Protein AF-A0A9C7PPN4-F1 (afdb_monomer_lite)

Secondary structure (DSSP, 8-state):
--TTGGG-PPEEP-SS--HHHHHHHHHHHHHHS---EES----TTHHHHHHHTTS----BTTBSS----TTS-TTSGGGS-S---S--TTTTSSS--S------SS--SSS--------HHHHHHHHHHH-HHHHHHHHHSPEEEEEEETTTEEEEEEE-S--

pLDDT: mean 87.99, std 13.61, range [29.64, 98.69]

Sequence (163 aa):
MRAIQERFRFTCFQTSITLKTILQITLSVRDFGIARLKGVPLVPGTVATVAEHFGSVHLNNYGQVFDVRTGTNLTLGSNTGKYLGPHTDESYRHAVPGITLFHCLAASLDNGGETILVDGFKAAQKLKESDPASFDILCRVPVFFQRRALPEEDMQSHRRIIL

Structure (mmCIF, N/CA/C/O backbone):
data_AF-A0A9C7PPN4-F1
#
_entry.id   AF-A0A9C7PPN4-F1
#
loop_
_atom_site.group_PDB
_atom_site.id
_atom_site.type_symbol
_atom_site.label_atom_id
_atom_site.label_alt_id
_atom_site.label_comp_id
_atom_site.label_asym_id
_atom_site.label_entity_id
_atom_site.label_seq_id
_atom_site.pdbx_PDB_ins_code
_atom_site.Cartn_x
_atom_site.Cartn_y
_atom_site.Cartn_z
_atom_site.occupancy
_atom_site.B_iso_or_equiv
_atom_site.auth_seq_id
_atom_site.auth_comp_id
_atom_site.auth_asym_id
_atom_site.auth_atom_id
_atom_site.pdbx_PDB_model_num
ATOM 1 N N . MET A 1 1 ? -9.540 4.498 -15.617 1.00 44.12 1 MET A N 1
ATOM 2 C CA . MET A 1 1 ? -9.445 4.082 -14.197 1.00 44.12 1 MET A CA 1
ATOM 3 C C . MET A 1 1 ? -10.795 4.012 -13.456 1.00 44.12 1 MET A C 1
ATOM 5 O O . MET A 1 1 ? -10.782 3.854 -12.248 1.00 44.12 1 MET A O 1
ATOM 9 N N . ARG A 1 2 ? -11.961 4.007 -14.136 1.00 29.64 2 ARG A N 1
ATOM 10 C CA . ARG A 1 2 ? -13.283 3.796 -13.491 1.00 29.64 2 ARG A CA 1
ATOM 11 C C . ARG A 1 2 ? -13.646 2.323 -13.221 1.00 29.64 2 ARG A C 1
ATOM 13 O O . ARG A 1 2 ? -14.406 2.037 -12.308 1.00 29.64 2 ARG A O 1
ATOM 20 N N . ALA A 1 3 ? -13.055 1.380 -13.959 1.00 34.09 3 ALA A N 1
ATOM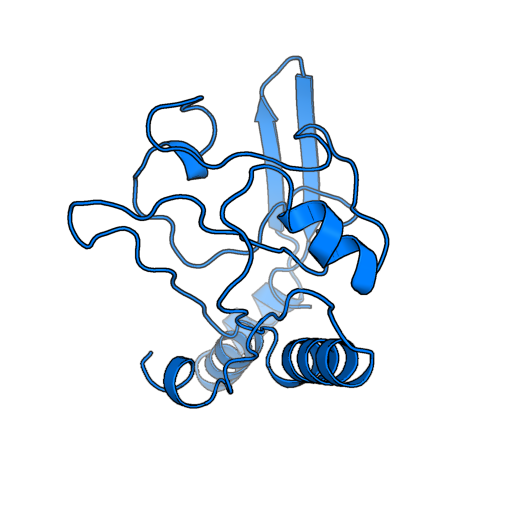 21 C CA . ALA A 1 3 ? -13.476 -0.029 -13.961 1.00 34.09 3 ALA A CA 1
ATOM 22 C C . ALA A 1 3 ? -13.245 -0.796 -12.642 1.00 34.09 3 ALA A C 1
ATOM 24 O O . ALA A 1 3 ? -13.900 -1.806 -12.398 1.00 34.09 3 ALA A O 1
ATOM 25 N N . ILE A 1 4 ? -12.315 -0.334 -11.803 1.00 45.44 4 ILE A N 1
ATOM 26 C CA . ILE A 1 4 ? -11.986 -0.975 -10.526 1.00 45.44 4 ILE A CA 1
ATOM 27 C C . ILE A 1 4 ? -13.013 -0.569 -9.446 1.00 45.44 4 ILE A C 1
ATOM 29 O O . ILE A 1 4 ? -13.515 -1.427 -8.730 1.00 45.44 4 ILE A O 1
ATOM 33 N N . GLN A 1 5 ? -13.435 0.701 -9.397 1.00 42.94 5 GLN A N 1
ATOM 34 C CA . GLN A 1 5 ? -14.393 1.189 -8.392 1.00 42.94 5 GLN A CA 1
ATOM 35 C C . GLN A 1 5 ? -15.811 0.605 -8.539 1.00 42.94 5 GLN A C 1
ATOM 37 O O . GLN A 1 5 ? -16.473 0.377 -7.530 1.00 42.94 5 GLN A O 1
ATOM 42 N N . GLU A 1 6 ? -16.271 0.327 -9.763 1.00 39.16 6 GLU A N 1
ATOM 43 C CA . GLU A 1 6 ? -17.636 -0.169 -10.024 1.00 39.16 6 GLU A CA 1
ATOM 44 C C . GLU A 1 6 ? -17.824 -1.670 -9.729 1.00 39.16 6 GLU A C 1
ATOM 46 O O . GLU A 1 6 ? -18.953 -2.130 -9.564 1.00 39.16 6 GLU A O 1
ATOM 51 N N . ARG A 1 7 ? -16.736 -2.448 -9.628 1.00 45.28 7 ARG A N 1
ATOM 52 C CA . ARG A 1 7 ? -16.792 -3.899 -9.363 1.00 45.28 7 ARG A CA 1
ATOM 53 C C . ARG A 1 7 ? -16.634 -4.280 -7.894 1.00 45.28 7 ARG A C 1
ATOM 55 O O . ARG A 1 7 ? -16.861 -5.439 -7.547 1.00 45.28 7 ARG A O 1
ATOM 62 N N . PHE A 1 8 ? -16.282 -3.340 -7.019 1.00 53.41 8 PHE A N 1
ATOM 63 C CA . PHE A 1 8 ? -16.137 -3.649 -5.602 1.00 53.41 8 PHE A CA 1
ATOM 64 C C . PHE A 1 8 ? -17.484 -3.683 -4.900 1.00 53.41 8 PHE A C 1
ATOM 66 O O . PHE A 1 8 ? -18.118 -2.658 -4.651 1.00 53.41 8 PHE A O 1
ATOM 73 N N . ARG A 1 9 ? -17.900 -4.889 -4.512 1.00 54.34 9 ARG A N 1
ATOM 74 C CA . ARG A 1 9 ? -18.965 -5.052 -3.526 1.00 54.34 9 ARG A CA 1
ATOM 75 C C . ARG A 1 9 ? -18.497 -4.439 -2.210 1.00 54.34 9 ARG A C 1
ATOM 77 O O . ARG A 1 9 ? -17.524 -4.888 -1.609 1.00 54.34 9 ARG A O 1
ATOM 84 N N . PHE A 1 10 ? -19.193 -3.398 -1.769 1.00 58.41 10 PHE A N 1
ATOM 85 C CA . PHE A 1 10 ? -18.988 -2.831 -0.444 1.00 58.41 10 PHE A CA 1
ATOM 86 C C . PHE A 1 10 ? -19.364 -3.867 0.607 1.00 58.41 10 PHE A C 1
ATOM 88 O O . PHE A 1 10 ? -20.442 -4.459 0.536 1.00 58.41 10 PHE A O 1
ATOM 95 N N . THR A 1 11 ? -18.504 -4.040 1.605 1.00 62.59 11 THR A N 1
ATOM 96 C CA . THR A 1 11 ? -18.874 -4.796 2.800 1.00 62.59 11 THR A CA 1
ATOM 97 C C . THR A 1 11 ? -19.198 -3.796 3.902 1.00 62.59 11 THR A C 1
ATOM 99 O O . THR A 1 11 ? -18.363 -2.967 4.267 1.00 62.59 11 THR A O 1
ATOM 102 N N . CYS A 1 12 ? -20.441 -3.814 4.384 1.00 60.97 12 CYS A N 1
ATOM 103 C CA . CYS A 1 12 ? -20.841 -2.988 5.516 1.00 60.97 12 CYS A CA 1
ATOM 104 C C . CYS A 1 12 ? -20.249 -3.593 6.791 1.00 60.97 12 CYS A C 1
ATOM 106 O O . CYS A 1 12 ? -20.467 -4.769 7.085 1.00 60.97 12 CYS A O 1
ATOM 108 N N . PHE A 1 13 ? -19.483 -2.793 7.517 1.00 60.81 13 PHE A N 1
ATOM 109 C CA . PHE A 1 13 ? -19.019 -3.108 8.852 1.00 60.81 13 PHE A CA 1
ATOM 110 C C . PHE A 1 13 ? -20.207 -2.964 9.805 1.00 60.81 13 PHE A C 1
ATOM 112 O O . PHE A 1 13 ? -20.883 -1.936 9.824 1.00 60.81 13 PHE A O 1
ATOM 119 N N . GLN A 1 14 ? -20.485 -4.020 10.559 1.00 61.16 14 GLN A N 1
ATOM 120 C CA . GLN A 1 14 ? -21.476 -4.014 11.631 1.00 61.16 14 GLN A CA 1
ATOM 121 C C . GLN A 1 14 ? -20.743 -4.026 12.975 1.00 61.16 14 GLN A C 1
ATOM 123 O O . GLN A 1 14 ? -19.555 -4.332 13.033 1.00 61.16 14 GLN A O 1
ATOM 128 N N . THR A 1 15 ? -21.453 -3.705 14.057 1.00 55.12 15 THR A N 1
ATOM 129 C CA . THR A 1 15 ? -20.925 -3.689 15.435 1.00 55.12 15 THR A CA 1
ATOM 130 C C . THR A 1 15 ? -20.227 -4.989 15.847 1.00 55.12 15 THR A C 1
ATOM 132 O O . THR A 1 15 ? -19.361 -4.952 16.715 1.00 55.12 15 THR A O 1
ATOM 135 N N . SER A 1 16 ? -20.542 -6.115 15.198 1.00 65.19 16 SER A N 1
ATOM 136 C CA . SER A 1 16 ? -19.714 -7.319 15.195 1.00 65.19 16 SER A CA 1
ATOM 137 C C . SER A 1 16 ? -19.375 -7.751 13.762 1.00 65.19 16 SER A C 1
ATOM 139 O O . SER A 1 16 ? -20.245 -7.882 12.897 1.00 65.19 16 SER A O 1
ATOM 141 N N . ILE A 1 17 ? -18.089 -7.994 13.496 1.00 77.31 17 ILE A N 1
ATOM 142 C CA . ILE A 1 17 ? -17.658 -8.667 12.270 1.00 77.31 17 ILE A CA 1
ATOM 143 C C . ILE A 1 17 ? -18.002 -10.157 12.400 1.00 77.31 17 ILE A C 1
ATOM 145 O O . ILE A 1 17 ? -17.537 -10.848 13.305 1.00 77.31 17 ILE A O 1
ATOM 149 N N . THR A 1 18 ? -18.818 -10.672 11.481 1.00 87.06 18 THR A N 1
ATOM 150 C CA . THR A 1 18 ? -19.133 -12.108 11.417 1.00 87.06 18 THR A CA 1
ATOM 151 C C . THR A 1 18 ? -18.061 -12.872 10.634 1.00 87.06 18 THR A C 1
ATOM 153 O O . THR A 1 18 ? -17.419 -12.304 9.750 1.00 87.06 18 THR A O 1
ATOM 156 N N . LEU A 1 19 ? -17.922 -14.187 10.854 1.00 89.50 19 LEU A N 1
ATOM 157 C CA . LEU A 1 19 ? -17.027 -15.039 10.048 1.00 89.50 19 LEU A CA 1
ATOM 158 C C . LEU A 1 19 ? -17.331 -14.960 8.543 1.00 89.50 19 LEU A C 1
ATOM 160 O O . LEU A 1 19 ? -16.418 -14.971 7.721 1.00 89.50 19 LEU A O 1
ATOM 164 N N . LYS A 1 20 ? -18.611 -14.823 8.174 1.00 88.69 20 LYS A N 1
ATOM 165 C CA . LYS A 1 20 ? -19.031 -14.633 6.779 1.00 88.69 20 LYS A CA 1
ATOM 166 C C . LYS A 1 20 ? -18.491 -13.319 6.207 1.00 88.69 20 LYS A C 1
ATOM 168 O O . LYS A 1 20 ? -18.056 -13.285 5.059 1.00 88.69 20 LYS A O 1
ATOM 173 N N . THR A 1 21 ? -18.501 -12.256 7.009 1.00 88.12 21 THR A N 1
ATOM 174 C CA . THR A 1 21 ? -17.938 -10.947 6.655 1.00 88.12 21 THR A CA 1
ATOM 175 C C . THR A 1 21 ? -16.422 -11.032 6.473 1.00 88.12 21 THR A C 1
ATOM 177 O O . THR A 1 21 ? -15.922 -10.570 5.450 1.00 88.12 21 THR A O 1
ATOM 180 N N . ILE A 1 22 ? -15.705 -11.669 7.410 1.00 91.31 22 ILE A N 1
ATOM 181 C CA . ILE A 1 22 ? -14.249 -11.892 7.314 1.00 91.31 22 ILE A CA 1
ATOM 182 C C . ILE A 1 22 ? -13.924 -12.637 6.024 1.00 91.31 22 ILE A C 1
ATOM 184 O O . ILE A 1 22 ? -13.144 -12.145 5.216 1.00 91.31 22 ILE A O 1
ATOM 188 N N . LEU A 1 23 ? -14.587 -13.772 5.786 1.00 91.75 23 LEU A N 1
ATOM 189 C CA . LEU A 1 23 ? -14.379 -14.581 4.589 1.00 91.75 23 LEU A CA 1
ATOM 190 C C . LEU A 1 23 ? -14.592 -13.762 3.311 1.00 91.75 23 LEU A C 1
ATOM 192 O O . LEU A 1 23 ? -13.765 -13.812 2.405 1.00 91.75 23 LEU A O 1
ATOM 196 N N . GLN A 1 24 ? -15.669 -12.977 3.237 1.00 90.56 24 GLN A N 1
ATOM 197 C CA . GLN A 1 24 ? -15.949 -12.151 2.064 1.00 90.56 24 GLN A CA 1
ATOM 198 C C . GLN A 1 24 ? -14.860 -11.096 1.821 1.00 90.56 24 GLN A C 1
ATOM 200 O O . GLN A 1 24 ? -14.487 -10.857 0.669 1.00 90.56 24 GLN A O 1
ATOM 205 N N . ILE A 1 25 ? -14.341 -10.477 2.884 1.00 92.12 25 ILE A N 1
ATOM 206 C CA . ILE A 1 25 ? -13.242 -9.510 2.797 1.00 92.12 25 ILE A CA 1
ATOM 207 C C . ILE A 1 25 ? -11.970 -10.211 2.317 1.00 92.12 25 ILE A C 1
ATOM 209 O O . ILE A 1 25 ? -11.382 -9.774 1.330 1.00 92.12 25 ILE A O 1
ATOM 213 N N . THR A 1 26 ? -11.586 -11.326 2.942 1.00 92.69 26 THR A N 1
ATOM 214 C CA . THR A 1 26 ? -10.377 -12.079 2.583 1.00 92.69 26 THR A CA 1
ATOM 215 C C . THR A 1 26 ? -10.425 -12.582 1.143 1.00 92.69 26 THR A C 1
ATOM 217 O O . THR A 1 26 ? -9.436 -12.458 0.426 1.00 92.69 26 THR A O 1
ATOM 220 N N . LEU A 1 27 ? -11.572 -13.088 0.678 1.00 92.81 27 LEU A N 1
ATOM 221 C CA . LEU A 1 27 ? -11.750 -13.490 -0.721 1.00 92.81 27 LEU A CA 1
ATOM 222 C C . LEU A 1 27 ? -11.627 -12.297 -1.676 1.00 92.81 27 LEU A C 1
ATOM 224 O O . LEU A 1 27 ? -10.998 -12.419 -2.720 1.00 92.81 27 LEU A O 1
ATOM 228 N N . SER A 1 28 ? -12.162 -11.131 -1.303 1.00 92.81 28 SER A N 1
ATOM 229 C CA . SER A 1 28 ? -12.047 -9.921 -2.130 1.00 92.81 28 SER A CA 1
ATOM 230 C C . SER A 1 28 ? -10.595 -9.441 -2.235 1.00 92.81 28 SER A C 1
ATOM 232 O O . SER A 1 28 ? -10.134 -9.119 -3.327 1.00 92.81 28 SER A O 1
ATOM 234 N N . VAL A 1 29 ? -9.851 -9.457 -1.123 1.00 93.75 29 VAL A N 1
ATOM 235 C CA . VAL A 1 29 ? -8.415 -9.135 -1.116 1.00 93.75 29 VAL A CA 1
ATOM 236 C C . VAL A 1 29 ? -7.619 -10.159 -1.926 1.00 93.75 29 VAL A C 1
ATOM 238 O O . VAL A 1 29 ? -6.766 -9.767 -2.711 1.00 93.75 29 VAL A O 1
ATOM 241 N N . ARG A 1 30 ? -7.920 -11.457 -1.805 1.00 93.94 30 ARG A N 1
ATOM 242 C CA . ARG A 1 30 ? -7.255 -12.513 -2.584 1.00 93.94 30 ARG A CA 1
ATOM 243 C C . ARG A 1 30 ? -7.488 -12.356 -4.090 1.00 93.94 30 ARG A C 1
ATOM 245 O O . ARG A 1 30 ? -6.540 -12.464 -4.858 1.00 93.94 30 ARG A O 1
ATOM 252 N N . ASP A 1 31 ? -8.734 -12.129 -4.503 1.00 92.31 31 ASP A N 1
ATOM 253 C CA . ASP A 1 31 ? -9.126 -12.171 -5.919 1.00 92.31 31 ASP A CA 1
ATOM 254 C C . ASP A 1 31 ? -8.885 -10.8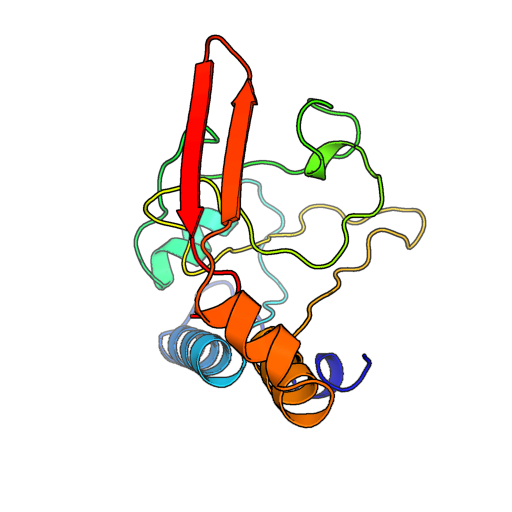41 -6.648 1.00 92.31 31 ASP A C 1
ATOM 256 O O . ASP A 1 31 ? -8.666 -10.835 -7.858 1.00 92.31 31 ASP A O 1
ATOM 260 N N . PHE A 1 32 ? -8.924 -9.714 -5.927 1.00 92.50 32 PHE A N 1
ATOM 261 C CA . PHE A 1 32 ? -8.831 -8.373 -6.516 1.00 92.50 32 PHE A CA 1
ATOM 262 C C . PHE A 1 32 ? -7.750 -7.479 -5.896 1.00 92.50 32 PHE A C 1
ATOM 264 O O . PHE A 1 32 ? -7.598 -6.334 -6.318 1.00 92.50 32 PHE A O 1
ATOM 271 N N . GLY A 1 33 ? -7.034 -7.948 -4.873 1.00 93.69 33 GLY A N 1
ATOM 272 C CA . GLY A 1 33 ? -6.012 -7.174 -4.163 1.00 93.69 33 GLY A CA 1
ATOM 273 C C . GLY A 1 33 ? -6.557 -6.137 -3.176 1.00 93.69 33 GLY A C 1
ATOM 274 O O . GLY A 1 33 ? -5.773 -5.465 -2.514 1.00 93.69 33 GLY A O 1
ATOM 275 N N . ILE A 1 34 ? -7.882 -5.976 -3.053 1.00 93.38 34 ILE A N 1
ATOM 276 C CA . ILE A 1 34 ? -8.481 -4.951 -2.189 1.00 93.38 34 ILE A CA 1
ATOM 277 C C . ILE A 1 34 ? -9.917 -5.280 -1.759 1.00 93.38 34 ILE A C 1
ATOM 279 O O . ILE A 1 34 ? -10.691 -5.911 -2.478 1.00 93.38 34 ILE A O 1
ATOM 283 N N . ALA A 1 35 ? -10.295 -4.769 -0.586 1.00 92.38 35 ALA A N 1
ATOM 284 C CA . ALA A 1 35 ? -11.671 -4.650 -0.124 1.00 92.38 35 ALA A CA 1
ATOM 285 C C . ALA A 1 35 ? -11.927 -3.247 0.453 1.00 92.38 35 ALA A C 1
ATOM 287 O O . ALA A 1 35 ? -11.028 -2.627 1.017 1.00 92.38 35 ALA A O 1
ATOM 288 N N . ARG A 1 36 ? -13.170 -2.756 0.356 1.00 91.50 36 ARG A N 1
ATOM 289 C CA . ARG A 1 36 ? -13.599 -1.507 1.004 1.00 91.50 36 ARG A CA 1
ATOM 290 C C . ARG A 1 36 ? -14.685 -1.778 2.035 1.00 91.50 36 ARG A C 1
ATOM 292 O O . ARG A 1 36 ? -15.760 -2.286 1.704 1.00 91.50 36 ARG A O 1
ATOM 299 N N . LEU A 1 37 ? -14.407 -1.364 3.266 1.00 91.00 37 LEU A N 1
ATOM 300 C CA . LEU A 1 37 ? -15.326 -1.433 4.394 1.00 91.00 37 LEU A CA 1
ATOM 301 C C . LEU A 1 37 ? -16.012 -0.070 4.580 1.00 91.00 37 LEU A C 1
ATOM 303 O O . LEU A 1 37 ? -15.400 0.979 4.378 1.00 91.00 37 LEU A O 1
ATOM 307 N N . LYS A 1 38 ? -17.298 -0.078 4.937 1.00 89.44 38 LYS A N 1
ATOM 308 C CA . LYS A 1 38 ? -18.082 1.125 5.281 1.00 89.44 38 LYS A CA 1
ATOM 309 C C . LYS A 1 38 ? -18.676 0.974 6.674 1.00 89.44 38 LYS A C 1
ATOM 311 O O . LYS A 1 38 ? -18.985 -0.142 7.052 1.00 89.44 38 LYS A O 1
ATOM 316 N N . GLY A 1 39 ? -18.889 2.073 7.395 1.00 89.38 39 GLY A N 1
ATOM 317 C CA . GLY A 1 39 ? -19.486 2.024 8.738 1.00 89.38 39 GLY A CA 1
ATOM 318 C C . GLY A 1 39 ? -18.525 1.555 9.835 1.00 89.38 39 GLY A C 1
ATOM 319 O O . GLY A 1 39 ? -18.972 1.156 10.904 1.00 89.38 39 GLY A O 1
ATOM 320 N N . VAL A 1 40 ? -17.214 1.588 9.575 1.00 91.88 40 VAL A N 1
ATOM 321 C CA . VAL A 1 40 ? -16.201 1.392 10.620 1.00 91.88 40 VAL A CA 1
ATOM 322 C C . VAL A 1 40 ? -16.278 2.589 11.586 1.00 91.88 40 VAL A C 1
ATOM 324 O O . VAL A 1 40 ? -16.369 3.722 11.103 1.00 91.88 40 VAL A O 1
ATOM 327 N N . PRO A 1 41 ? -16.293 2.378 12.918 1.00 93.31 41 PRO A N 1
ATOM 328 C CA . PRO A 1 41 ? -16.353 3.469 13.889 1.00 93.31 41 PRO A CA 1
ATOM 329 C C . PRO A 1 41 ? -15.211 4.471 13.712 1.00 93.31 41 PRO A C 1
ATOM 331 O O . PRO A 1 41 ? -14.060 4.061 13.617 1.00 93.31 41 PRO A O 1
ATOM 334 N N . LEU A 1 42 ? -15.510 5.774 13.747 1.00 95.50 42 LEU A N 1
ATOM 335 C CA . LEU A 1 42 ? -14.528 6.860 13.600 1.00 95.50 42 LEU A CA 1
ATOM 336 C C . LEU A 1 42 ? -13.727 7.099 14.894 1.00 95.50 42 LEU A C 1
ATOM 338 O O . LEU A 1 42 ? -13.685 8.208 15.423 1.00 95.50 42 LEU A O 1
ATOM 342 N N . VAL A 1 43 ? -13.115 6.043 15.428 1.00 95.44 43 VAL A N 1
ATOM 343 C CA . VAL A 1 43 ? -12.295 6.080 16.644 1.00 95.44 43 VAL A CA 1
ATOM 344 C C . VAL A 1 43 ? -10.833 5.780 16.273 1.00 95.44 43 VAL A C 1
ATOM 346 O O . VAL A 1 43 ? -10.569 4.822 15.535 1.00 95.44 43 VAL A O 1
ATOM 349 N N . PRO A 1 44 ? -9.854 6.583 16.737 1.00 95.25 44 PRO A N 1
ATOM 350 C CA . PRO A 1 44 ? -8.439 6.285 16.532 1.00 95.25 44 PRO A CA 1
ATOM 351 C C . PRO A 1 44 ? -8.071 4.879 17.020 1.00 95.25 44 PRO A C 1
ATOM 353 O O . PRO A 1 44 ? -8.550 4.424 18.055 1.00 95.25 44 PRO A O 1
ATOM 356 N N . GLY A 1 45 ? -7.227 4.178 16.264 1.00 94.25 45 GLY A N 1
ATOM 357 C CA . GLY A 1 45 ? -6.796 2.816 16.595 1.00 94.25 45 GLY A CA 1
ATOM 358 C C . GLY A 1 45 ? -7.749 1.693 16.166 1.00 94.25 45 GLY A C 1
ATOM 359 O O . GLY A 1 45 ? -7.305 0.552 16.088 1.00 94.25 45 GLY A O 1
ATOM 360 N N . THR A 1 46 ? -9.001 1.975 15.770 1.00 95.00 46 THR A N 1
ATOM 361 C CA . THR A 1 46 ? -9.950 0.935 15.307 1.00 95.00 46 THR A CA 1
ATOM 362 C C . THR A 1 46 ? -9.406 0.092 14.149 1.00 95.00 46 THR A C 1
ATOM 364 O O . THR A 1 46 ? -9.741 -1.084 14.034 1.00 95.00 46 THR A O 1
ATOM 367 N N . VAL A 1 47 ? -8.521 0.650 13.316 1.00 95.50 47 VAL A N 1
ATOM 368 C CA . VAL A 1 47 ? -7.870 -0.086 12.221 1.00 95.50 47 VAL A CA 1
ATOM 369 C C . VAL A 1 47 ? -7.083 -1.309 12.705 1.00 95.50 47 VAL A C 1
ATOM 371 O O . VAL A 1 47 ? -7.111 -2.335 12.030 1.00 95.50 47 VAL A O 1
ATOM 374 N N . ALA A 1 48 ? -6.447 -1.237 13.881 1.00 95.06 48 ALA A N 1
ATOM 375 C CA . ALA A 1 48 ? -5.718 -2.362 14.462 1.00 95.06 48 ALA A CA 1
ATOM 376 C C . ALA A 1 48 ? -6.679 -3.486 14.866 1.00 95.06 48 ALA A C 1
ATOM 378 O O . ALA A 1 48 ? -6.480 -4.628 14.467 1.00 95.06 48 ALA A O 1
ATOM 379 N N . THR A 1 49 ? -7.783 -3.151 15.539 1.00 93.25 49 THR A N 1
ATOM 380 C CA . THR A 1 49 ? -8.831 -4.123 15.896 1.00 93.25 49 THR A CA 1
ATOM 381 C C . THR A 1 49 ? -9.436 -4.795 14.662 1.00 93.25 49 THR A C 1
ATOM 383 O O . THR A 1 49 ? -9.723 -5.987 14.673 1.00 93.25 49 THR A O 1
ATOM 386 N N . VAL A 1 50 ? -9.611 -4.055 13.559 1.00 93.56 50 VAL A N 1
ATOM 387 C CA . VAL A 1 50 ? -10.060 -4.655 12.291 1.00 93.56 50 VAL A CA 1
ATOM 388 C C . VAL A 1 50 ? -8.999 -5.595 11.717 1.00 93.56 50 VAL A C 1
ATOM 390 O O . VAL A 1 50 ? -9.345 -6.680 11.253 1.00 93.56 50 VAL A O 1
ATOM 393 N N . ALA A 1 51 ? -7.725 -5.202 11.745 1.00 94.12 51 ALA A N 1
ATOM 394 C CA . ALA A 1 51 ? -6.616 -6.008 11.240 1.00 94.12 51 ALA A CA 1
ATOM 395 C C . ALA A 1 51 ? -6.436 -7.327 12.014 1.00 94.12 51 ALA A C 1
ATOM 397 O O . ALA A 1 51 ? -6.150 -8.347 11.390 1.00 94.12 51 ALA A O 1
ATOM 398 N N . GLU A 1 52 ? -6.689 -7.338 13.327 1.00 93.69 52 GLU A N 1
ATOM 399 C CA . GLU A 1 52 ? -6.607 -8.530 14.190 1.00 93.69 52 GLU A CA 1
ATOM 400 C C . GLU A 1 52 ? -7.530 -9.680 13.750 1.00 93.69 52 GLU A C 1
ATOM 402 O O . GLU A 1 52 ? -7.241 -10.847 14.013 1.00 93.69 52 GLU A O 1
ATOM 407 N N . HIS A 1 53 ? -8.602 -9.390 13.004 1.00 92.19 53 HIS A N 1
ATOM 408 C CA . HIS A 1 53 ? -9.450 -10.424 12.400 1.00 92.19 53 HIS A CA 1
ATOM 409 C C . HIS A 1 53 ? -8.787 -11.173 11.232 1.00 92.19 53 HIS A C 1
ATOM 411 O O . HIS A 1 53 ? -9.269 -12.238 10.842 1.00 92.19 53 HIS A O 1
ATOM 417 N N . PHE A 1 54 ? -7.716 -10.623 10.657 1.00 91.69 54 PHE A N 1
ATOM 418 C CA . PHE A 1 54 ? -7.027 -11.161 9.479 1.00 91.69 54 PHE A CA 1
ATOM 419 C C . PHE A 1 54 ? -5.606 -11.651 9.784 1.00 91.69 54 PHE A C 1
ATOM 421 O O . PHE A 1 54 ? -4.996 -12.306 8.939 1.00 91.69 54 PHE A O 1
ATOM 428 N N . GLY A 1 55 ? -5.082 -11.360 10.975 1.00 91.75 55 GLY A N 1
ATOM 429 C CA . GLY A 1 55 ? -3.754 -11.768 11.417 1.00 91.75 55 GLY A CA 1
ATOM 430 C C . GLY A 1 55 ? -3.173 -10.804 12.446 1.00 91.75 55 GLY A C 1
ATOM 431 O O . GLY A 1 55 ? -3.845 -9.895 12.922 1.00 91.75 55 GLY A O 1
ATOM 432 N N . SER A 1 56 ? -1.905 -10.996 12.798 1.00 91.75 56 SER A N 1
ATOM 433 C CA . SER A 1 56 ? -1.208 -10.092 13.716 1.00 91.75 56 SER A CA 1
ATOM 434 C C . SER A 1 56 ? -0.825 -8.783 13.024 1.00 91.75 56 SER A C 1
ATOM 436 O O . SER A 1 56 ? -0.279 -8.795 11.919 1.00 91.75 56 SER A O 1
ATOM 438 N N . VAL A 1 57 ? -1.049 -7.656 13.703 1.00 93.38 57 VAL A N 1
ATOM 439 C CA . VAL A 1 57 ? -0.564 -6.346 13.251 1.00 93.38 57 VAL A CA 1
ATOM 440 C C . VAL A 1 57 ? 0.960 -6.319 13.342 1.00 93.38 57 VAL A C 1
ATOM 442 O O . VAL A 1 57 ? 1.540 -6.607 14.390 1.00 93.38 57 VAL A O 1
ATOM 445 N N . HIS A 1 58 ? 1.623 -5.991 12.235 1.00 90.56 58 HIS A N 1
ATOM 446 C CA . HIS A 1 58 ? 3.078 -5.926 12.188 1.00 90.56 58 HIS A CA 1
ATOM 447 C C . HIS A 1 58 ? 3.578 -4.652 12.879 1.00 90.56 58 HIS A C 1
ATOM 449 O O . HIS A 1 58 ? 3.356 -3.549 12.388 1.00 90.56 58 HIS A O 1
ATOM 455 N N . LEU A 1 59 ? 4.267 -4.806 14.012 1.00 91.31 59 LEU A N 1
ATOM 456 C CA . LEU A 1 59 ? 4.924 -3.701 14.706 1.00 91.31 59 LEU A CA 1
ATOM 457 C C . LEU A 1 59 ? 6.182 -3.270 13.938 1.00 91.31 59 LEU A C 1
ATOM 459 O O . LEU A 1 59 ? 7.087 -4.079 13.736 1.00 91.31 59 LEU A O 1
ATOM 463 N N . ASN A 1 60 ? 6.268 -1.992 13.568 1.00 89.62 60 ASN A N 1
ATOM 464 C CA . ASN A 1 60 ? 7.466 -1.394 12.974 1.00 89.62 60 ASN A CA 1
ATOM 465 C C . ASN A 1 60 ? 7.873 -0.096 13.712 1.00 89.62 60 ASN A C 1
ATOM 467 O O . ASN A 1 60 ? 7.328 0.235 14.765 1.00 89.62 60 ASN A O 1
ATOM 471 N N . ASN A 1 61 ? 8.847 0.645 13.174 1.00 89.94 61 ASN A N 1
ATOM 472 C CA . ASN A 1 61 ? 9.320 1.929 13.722 1.00 89.94 61 ASN A CA 1
ATOM 473 C C . ASN A 1 61 ? 8.257 3.046 13.724 1.00 89.94 61 ASN A C 1
ATOM 475 O O . ASN A 1 61 ? 8.432 4.032 14.431 1.00 89.94 61 ASN A O 1
ATOM 479 N N . TYR A 1 62 ? 7.151 2.890 12.994 1.00 89.31 62 TYR A N 1
ATOM 480 C CA . TYR A 1 62 ? 5.996 3.789 13.052 1.00 89.31 62 TYR A CA 1
ATOM 481 C C . TYR A 1 62 ? 4.957 3.366 14.107 1.00 89.31 62 TYR A C 1
ATOM 483 O O . TYR A 1 62 ? 3.962 4.062 14.295 1.00 89.31 62 TYR A O 1
ATOM 491 N N . GLY A 1 63 ? 5.190 2.256 14.816 1.00 92.06 63 GLY A N 1
ATOM 492 C CA . GLY A 1 63 ? 4.263 1.661 15.775 1.00 92.06 63 GLY A CA 1
ATOM 493 C C . GLY A 1 63 ? 3.382 0.575 15.151 1.00 92.06 63 GLY A C 1
ATOM 494 O O . GLY A 1 63 ? 3.679 0.043 14.085 1.00 92.06 63 GLY A O 1
ATOM 495 N N . GLN A 1 64 ? 2.304 0.202 15.847 1.00 92.44 64 GLN A N 1
ATOM 496 C CA . GLN A 1 64 ? 1.284 -0.711 15.298 1.00 92.44 64 GLN A CA 1
ATOM 497 C C . GLN A 1 64 ? 0.285 0.024 14.394 1.00 92.44 64 GLN A C 1
ATOM 499 O O . GLN A 1 64 ? -0.301 -0.563 13.490 1.00 92.44 64 GLN A O 1
ATOM 504 N N . VAL A 1 65 ? 0.073 1.314 14.662 1.00 95.06 65 VAL A N 1
ATOM 505 C CA . VAL A 1 65 ? -0.804 2.206 13.905 1.00 95.06 65 VAL A CA 1
ATOM 506 C C . VAL A 1 65 ? -0.058 3.510 13.691 1.00 95.06 65 VAL A C 1
ATOM 508 O O . VAL A 1 65 ? 0.507 4.056 14.637 1.00 95.06 65 VAL A O 1
ATOM 511 N N . PHE A 1 66 ? -0.102 4.013 12.462 1.00 93.75 66 PHE A N 1
ATOM 512 C CA . PHE A 1 66 ? 0.488 5.288 12.087 1.00 93.75 66 PHE A CA 1
ATOM 513 C C . PHE A 1 66 ? -0.591 6.249 11.581 1.00 93.75 66 PHE A C 1
ATOM 515 O O . PHE A 1 66 ? -1.365 5.913 10.683 1.00 93.75 66 PHE A O 1
ATOM 522 N N . ASP A 1 67 ? -0.632 7.453 12.152 1.00 93.50 67 ASP A N 1
ATOM 523 C CA . ASP A 1 67 ? -1.584 8.492 11.766 1.00 93.50 67 ASP A CA 1
ATOM 524 C C . ASP A 1 67 ? -1.058 9.310 10.581 1.00 93.50 67 ASP A C 1
ATOM 526 O O . ASP A 1 67 ? -0.101 10.079 10.701 1.00 93.50 67 ASP A O 1
ATOM 530 N N . VAL A 1 68 ? -1.754 9.216 9.448 1.00 92.81 68 VAL A N 1
ATOM 531 C CA . VAL A 1 68 ? -1.512 10.076 8.285 1.00 92.81 68 VAL A CA 1
ATOM 532 C C . VAL A 1 68 ? -2.328 11.355 8.435 1.00 92.81 68 VAL A C 1
ATOM 534 O O . VAL A 1 68 ? -3.558 11.336 8.371 1.00 92.81 68 VAL A O 1
ATOM 537 N N . ARG A 1 69 ? -1.642 12.480 8.652 1.00 90.44 69 ARG A N 1
ATOM 538 C CA . ARG A 1 69 ? -2.262 13.804 8.793 1.00 90.44 69 ARG A CA 1
ATOM 539 C C . ARG A 1 69 ? -1.459 14.827 8.008 1.00 90.44 69 ARG A C 1
ATOM 541 O O . ARG A 1 69 ? -0.245 14.911 8.153 1.00 90.44 69 ARG A O 1
ATOM 548 N N . THR A 1 70 ? -2.128 15.624 7.186 1.00 86.56 70 THR A N 1
ATOM 549 C CA . THR A 1 70 ? -1.469 16.695 6.434 1.00 86.56 70 THR A CA 1
ATOM 550 C C . THR A 1 70 ? -0.934 17.772 7.378 1.00 86.56 70 THR A C 1
ATOM 552 O O . THR A 1 70 ? -1.641 18.197 8.291 1.00 86.56 70 THR A O 1
ATOM 555 N N . GLY A 1 71 ? 0.292 18.241 7.146 1.00 79.38 71 GLY A N 1
ATOM 556 C CA . GLY A 1 71 ? 0.916 19.322 7.916 1.00 79.38 71 GLY A CA 1
ATOM 557 C C . GLY A 1 71 ? 1.647 18.875 9.187 1.00 79.38 71 GLY A C 1
ATOM 558 O O . GLY A 1 71 ? 2.215 19.715 9.880 1.00 79.38 71 GLY A O 1
ATOM 559 N N . THR A 1 72 ? 1.685 17.575 9.490 1.00 74.62 72 THR A N 1
ATOM 560 C CA . THR A 1 72 ? 2.494 17.012 10.584 1.00 74.62 72 THR A CA 1
ATOM 561 C C . THR A 1 72 ? 3.714 16.286 10.014 1.00 74.62 72 THR A C 1
ATOM 563 O O . THR A 1 72 ? 3.648 15.772 8.913 1.00 74.62 72 THR A O 1
ATOM 566 N N . ASN A 1 73 ? 4.848 16.236 10.722 1.00 72.56 73 ASN A N 1
ATOM 567 C CA . ASN A 1 73 ? 6.051 15.472 10.327 1.00 72.56 73 ASN A CA 1
ATOM 568 C C . ASN A 1 73 ? 6.338 15.418 8.799 1.00 72.56 73 ASN A C 1
ATOM 570 O O . ASN A 1 73 ? 6.206 14.377 8.153 1.00 72.56 73 ASN A O 1
ATOM 574 N N . LEU A 1 74 ? 6.753 16.551 8.223 1.00 75.12 74 LEU A N 1
ATOM 575 C CA . LEU A 1 74 ? 6.945 16.732 6.772 1.00 75.12 74 LEU A CA 1
ATOM 576 C C . LEU A 1 74 ? 8.070 15.881 6.154 1.00 75.12 74 LEU A C 1
ATOM 578 O O . LEU A 1 74 ? 8.281 15.934 4.943 1.00 75.12 74 LEU A O 1
ATOM 582 N N . THR A 1 75 ? 8.794 15.101 6.962 1.00 79.31 75 THR A N 1
ATOM 583 C CA . THR A 1 75 ? 9.791 14.138 6.470 1.00 79.31 75 THR A CA 1
ATOM 584 C C . THR A 1 75 ? 9.146 12.931 5.783 1.00 79.31 75 THR A C 1
ATOM 586 O O . THR A 1 75 ? 9.804 12.246 5.001 1.00 79.31 75 THR A O 1
ATOM 589 N N . LEU A 1 76 ? 7.852 12.697 6.030 1.00 83.06 76 LEU A N 1
ATOM 590 C CA . LEU A 1 76 ? 7.065 11.639 5.410 1.00 83.06 76 LEU A CA 1
ATOM 591 C C . LEU A 1 76 ? 6.176 12.220 4.312 1.00 83.06 76 LEU A C 1
ATOM 593 O O . LEU A 1 76 ? 5.329 13.077 4.570 1.00 83.06 76 LEU A O 1
ATOM 597 N N . GLY A 1 77 ? 6.334 11.715 3.084 1.00 84.62 77 GLY A N 1
ATOM 598 C CA . GLY A 1 77 ? 5.556 12.154 1.920 1.00 84.62 77 GLY A CA 1
ATOM 599 C C . GLY A 1 77 ? 4.042 12.119 2.161 1.00 84.62 77 GLY A C 1
ATOM 600 O O . GLY A 1 77 ? 3.347 13.057 1.766 1.00 84.62 77 GLY A O 1
ATOM 601 N N . SER A 1 78 ? 3.565 11.108 2.900 1.00 86.06 78 SER A N 1
ATOM 602 C CA . SER A 1 78 ? 2.166 10.918 3.323 1.00 86.06 78 SER A CA 1
ATOM 603 C C . SER A 1 78 ? 1.570 12.122 4.047 1.00 86.06 78 SER A C 1
ATOM 605 O O . SER A 1 78 ? 0.376 12.380 3.926 1.00 86.06 78 SER A O 1
ATOM 607 N N . ASN A 1 79 ? 2.390 12.891 4.762 1.00 87.50 79 ASN A N 1
ATOM 608 C CA . ASN A 1 79 ? 1.915 13.986 5.596 1.00 87.50 79 ASN A CA 1
ATOM 609 C C . ASN A 1 79 ? 2.127 15.367 4.958 1.00 87.50 79 ASN A C 1
ATOM 611 O O . ASN A 1 79 ? 1.764 16.394 5.532 1.00 87.50 79 ASN A O 1
ATOM 615 N N . THR A 1 80 ? 2.690 15.423 3.749 1.00 87.31 80 THR A N 1
ATOM 616 C CA . THR A 1 80 ? 2.965 16.696 3.061 1.00 87.31 80 THR A CA 1
ATOM 617 C C . THR A 1 80 ? 1.736 17.318 2.397 1.00 87.31 80 THR A C 1
ATOM 619 O O . THR A 1 80 ? 1.773 18.494 2.048 1.00 87.31 80 THR A O 1
ATOM 622 N N . GLY A 1 81 ? 0.671 16.540 2.171 1.00 84.81 81 GLY A N 1
ATOM 623 C CA . GLY A 1 81 ? -0.493 16.963 1.380 1.00 84.81 81 GLY A CA 1
ATOM 624 C C . GLY A 1 81 ? -0.225 17.079 -0.127 1.00 84.81 81 GLY A C 1
ATOM 625 O O . GLY A 1 81 ? -1.103 17.500 -0.874 1.00 84.81 81 GLY A O 1
ATOM 626 N N . LYS A 1 82 ? 0.975 16.710 -0.596 1.00 88.44 82 LYS A N 1
ATOM 627 C CA . LYS A 1 82 ? 1.300 16.661 -2.026 1.00 88.44 82 LYS A CA 1
ATOM 628 C C . LYS A 1 82 ? 0.742 15.393 -2.664 1.00 88.44 82 LYS A C 1
ATOM 630 O O . LYS A 1 82 ? 0.525 14.386 -1.994 1.00 88.44 82 LYS A O 1
ATOM 635 N N . TYR A 1 83 ? 0.563 15.439 -3.983 1.00 90.19 83 TYR A N 1
ATOM 636 C CA . TYR A 1 83 ? 0.183 14.266 -4.762 1.00 90.19 83 TYR A CA 1
ATOM 637 C C . TYR A 1 83 ? 1.186 13.124 -4.559 1.00 90.19 83 TYR A C 1
ATOM 639 O O . TYR A 1 83 ? 2.391 13.299 -4.755 1.00 90.19 83 TYR A O 1
ATOM 647 N N . LEU A 1 84 ? 0.660 11.951 -4.216 1.00 91.50 84 LEU A N 1
ATOM 648 C CA . LEU A 1 84 ? 1.399 10.700 -4.167 1.00 91.50 84 LEU A CA 1
ATOM 649 C C . LEU A 1 84 ? 0.894 9.813 -5.298 1.00 91.50 84 LEU A C 1
ATOM 651 O O . LEU A 1 84 ? -0.260 9.384 -5.301 1.00 91.50 84 LEU A O 1
ATOM 655 N N . GLY A 1 85 ? 1.763 9.570 -6.280 1.00 92.44 85 GLY A N 1
ATOM 656 C CA . GLY A 1 85 ? 1.457 8.653 -7.373 1.00 92.44 85 GLY A CA 1
ATOM 657 C C . GLY A 1 85 ? 1.297 7.212 -6.882 1.00 92.44 85 GLY A C 1
ATOM 658 O O . GLY A 1 85 ? 1.701 6.907 -5.762 1.00 92.44 85 GLY A O 1
ATOM 659 N N . PRO A 1 86 ? 0.733 6.307 -7.700 1.00 94.94 86 PRO A N 1
ATOM 660 C CA . PRO A 1 86 ? 0.631 4.894 -7.347 1.00 94.94 86 PRO A CA 1
ATOM 661 C C . PRO A 1 86 ? 1.997 4.308 -6.967 1.00 94.94 86 PRO A C 1
ATOM 663 O O . PRO A 1 86 ? 2.958 4.433 -7.725 1.00 94.94 86 PRO A O 1
ATOM 666 N N . HIS A 1 87 ? 2.075 3.677 -5.798 1.00 95.25 87 HIS A N 1
ATOM 667 C CA . HIS A 1 87 ? 3.287 3.062 -5.264 1.00 95.25 87 HIS A CA 1
ATOM 668 C C . HIS A 1 87 ? 2.938 1.870 -4.369 1.00 95.25 87 HIS A C 1
ATOM 670 O O . HIS A 1 87 ? 1.784 1.688 -3.981 1.00 95.25 87 HIS A O 1
ATOM 676 N N . THR A 1 88 ? 3.948 1.061 -4.057 1.00 94.62 88 THR A N 1
ATOM 677 C CA . THR A 1 88 ? 3.901 0.059 -2.990 1.00 94.62 88 THR A CA 1
ATOM 678 C C . THR A 1 88 ? 4.709 0.551 -1.799 1.00 94.62 88 THR A C 1
ATOM 680 O O . THR A 1 88 ? 5.853 0.996 -1.953 1.00 94.62 88 THR A O 1
ATOM 683 N N . ASP A 1 89 ? 4.124 0.450 -0.613 1.00 93.50 89 ASP A N 1
ATOM 684 C CA . ASP A 1 89 ? 4.740 0.953 0.608 1.00 93.50 89 ASP A CA 1
ATOM 685 C C . ASP A 1 89 ? 5.982 0.153 1.001 1.00 93.50 89 ASP A C 1
ATOM 687 O O . ASP A 1 89 ? 6.089 -1.054 0.786 1.00 93.50 89 ASP A O 1
ATOM 691 N N . GLU A 1 90 ? 6.928 0.858 1.618 1.00 93.75 90 GLU A N 1
ATOM 692 C CA . GLU A 1 90 ? 8.032 0.2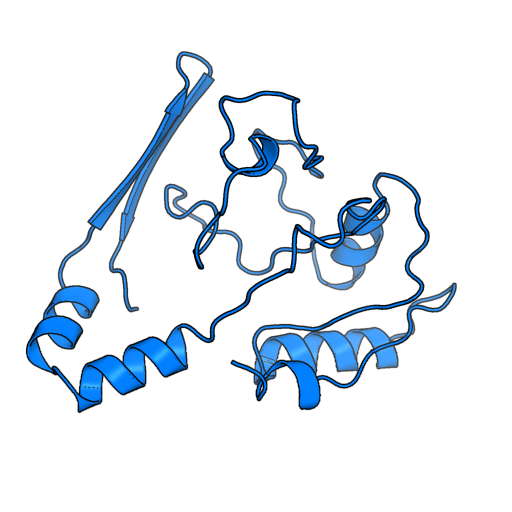65 2.373 1.00 93.75 90 GLU A CA 1
ATOM 693 C C . GLU A 1 90 ? 8.904 -0.736 1.595 1.00 93.75 90 GLU A C 1
ATOM 695 O O . GLU A 1 90 ? 9.470 -1.665 2.171 1.00 93.75 90 GLU A O 1
ATOM 700 N N . SER A 1 91 ? 9.080 -0.516 0.287 1.00 94.50 91 SER A N 1
ATOM 701 C CA . SER A 1 91 ? 9.881 -1.383 -0.599 1.00 94.50 91 SER A CA 1
ATOM 702 C C . SER A 1 91 ? 11.345 -1.542 -0.147 1.00 94.50 91 SER A C 1
ATOM 704 O O . SER A 1 91 ? 12.011 -2.508 -0.511 1.00 94.50 91 SER A O 1
ATOM 706 N N . TYR A 1 92 ? 11.836 -0.633 0.701 1.00 94.75 92 TYR A N 1
ATOM 707 C CA . TYR A 1 92 ? 13.143 -0.688 1.362 1.00 94.75 92 TYR A CA 1
ATOM 708 C C . TYR A 1 92 ? 13.246 -1.740 2.482 1.00 94.75 92 TYR A C 1
ATOM 710 O O . TYR A 1 92 ? 14.343 -1.980 2.983 1.00 94.75 92 TYR A O 1
ATOM 718 N N . ARG A 1 93 ? 12.147 -2.377 2.907 1.00 93.06 93 ARG A N 1
ATOM 719 C CA . ARG A 1 93 ? 12.182 -3.448 3.915 1.00 93.06 93 ARG A CA 1
ATOM 720 C C . ARG A 1 93 ? 12.541 -4.798 3.301 1.00 93.06 93 ARG A C 1
ATOM 722 O O . ARG A 1 93 ? 12.178 -5.119 2.171 1.00 93.06 93 ARG A O 1
ATOM 729 N N . HIS A 1 94 ? 13.189 -5.650 4.097 1.00 88.69 94 HIS A N 1
ATOM 730 C CA . HIS A 1 94 ? 13.403 -7.050 3.722 1.00 88.69 94 HIS A CA 1
ATOM 731 C C . HIS A 1 94 ? 12.092 -7.862 3.734 1.00 88.69 94 HIS A C 1
ATOM 733 O O . HIS A 1 94 ? 11.867 -8.708 2.874 1.00 88.69 94 HIS A O 1
ATOM 739 N N . ALA A 1 95 ? 11.202 -7.618 4.690 1.00 88.69 95 ALA A N 1
ATOM 740 C CA . ALA A 1 95 ? 9.843 -8.149 4.666 1.00 88.69 95 ALA A CA 1
ATOM 741 C C . ALA A 1 95 ? 8.896 -6.972 4.435 1.00 88.69 95 ALA A C 1
ATOM 743 O O . ALA A 1 95 ? 8.641 -6.194 5.351 1.00 88.69 95 ALA A O 1
ATOM 744 N N . VAL A 1 96 ? 8.462 -6.793 3.186 1.00 91.50 96 VAL A N 1
ATOM 745 C CA . VAL A 1 96 ? 7.501 -5.740 2.835 1.00 91.50 96 VAL A CA 1
ATOM 746 C C . VAL A 1 96 ? 6.118 -6.095 3.397 1.00 91.50 96 VAL A C 1
ATOM 748 O O . VAL A 1 96 ? 5.798 -7.287 3.485 1.00 91.50 96 VAL A O 1
ATOM 751 N N . PRO A 1 97 ? 5.288 -5.108 3.773 1.00 91.31 97 PRO A N 1
ATOM 752 C CA . PRO A 1 97 ? 3.915 -5.366 4.193 1.00 91.31 97 PRO A CA 1
ATOM 753 C C . PRO A 1 97 ? 3.134 -6.118 3.107 1.00 91.31 97 PRO A C 1
ATOM 755 O O . PRO A 1 97 ? 3.127 -5.715 1.947 1.00 91.31 97 PRO A O 1
ATOM 758 N N . GLY A 1 98 ? 2.483 -7.223 3.480 1.00 90.44 98 GLY A N 1
ATOM 759 C CA . GLY A 1 98 ? 1.665 -8.008 2.547 1.00 90.44 98 GLY A CA 1
ATOM 760 C C . GLY A 1 98 ? 0.265 -7.424 2.333 1.00 90.44 98 GLY A C 1
ATOM 761 O O . GLY A 1 98 ? -0.252 -7.444 1.222 1.00 90.44 98 GLY A O 1
ATOM 762 N N . ILE A 1 99 ? -0.347 -6.898 3.398 1.00 93.19 99 ILE A N 1
ATOM 763 C CA . ILE A 1 99 ? -1.657 -6.237 3.378 1.00 93.19 99 ILE A CA 1
ATOM 764 C C . ILE A 1 99 ? -1.543 -4.963 4.215 1.00 93.19 99 ILE A C 1
ATOM 766 O O . ILE A 1 99 ? -1.099 -5.019 5.361 1.00 93.19 99 ILE A O 1
ATOM 770 N N . THR A 1 100 ? -1.993 -3.839 3.658 1.00 94.81 100 THR A N 1
ATOM 771 C CA . THR A 1 100 ? -2.057 -2.543 4.349 1.00 94.81 100 THR A CA 1
ATOM 772 C C . THR A 1 100 ? -3.514 -2.118 4.506 1.00 94.81 100 THR A C 1
ATOM 774 O O . THR A 1 100 ? -4.297 -2.203 3.558 1.00 94.81 100 THR A O 1
ATOM 777 N N . LEU A 1 101 ? -3.891 -1.660 5.702 1.00 95.44 101 LEU A N 1
ATOM 778 C CA . LEU A 1 101 ? -5.232 -1.155 5.993 1.00 95.44 101 LEU A CA 1
ATOM 779 C C . LEU A 1 101 ? -5.180 0.358 6.209 1.00 95.44 101 LEU A C 1
ATOM 781 O O . LEU A 1 101 ? -4.405 0.848 7.025 1.00 95.44 101 LEU A O 1
ATOM 785 N N . PHE A 1 102 ? -6.072 1.081 5.534 1.00 95.81 102 PHE A N 1
ATOM 786 C CA . PHE A 1 102 ? -6.277 2.513 5.737 1.00 95.81 102 PHE A CA 1
ATOM 787 C C . PHE A 1 102 ? -7.666 2.763 6.322 1.00 95.81 102 PHE A C 1
ATOM 789 O O . PHE A 1 102 ? -8.669 2.269 5.802 1.00 95.81 102 PHE A O 1
ATOM 796 N N . HIS A 1 103 ? -7.728 3.557 7.390 1.00 95.69 103 HIS A N 1
ATOM 797 C CA . HIS A 1 103 ? -8.973 3.945 8.042 1.00 95.69 103 HIS A CA 1
ATOM 798 C C . HIS A 1 103 ? -9.120 5.466 8.027 1.00 95.69 103 HIS A C 1
ATOM 800 O O . HIS A 1 103 ? -8.359 6.190 8.665 1.00 95.69 103 HIS A O 1
ATOM 806 N N . CYS A 1 104 ? -10.099 5.953 7.266 1.00 95.12 104 CYS A N 1
ATOM 807 C CA . CYS A 1 104 ? -10.385 7.377 7.167 1.00 95.12 104 CYS A CA 1
ATOM 808 C C . CYS A 1 104 ? -11.199 7.832 8.385 1.00 95.12 104 CYS A C 1
ATOM 810 O O . CYS A 1 104 ? -12.370 7.482 8.508 1.00 95.12 104 CYS A O 1
ATOM 812 N N . LEU A 1 105 ? -10.569 8.616 9.265 1.00 95.31 105 LEU A N 1
ATOM 813 C CA . LEU A 1 105 ? -11.228 9.258 10.409 1.00 95.31 105 LEU A CA 1
ATOM 814 C C . LEU A 1 105 ? -11.843 10.612 10.036 1.00 95.31 105 LEU A C 1
ATOM 816 O O . LEU A 1 105 ? -12.918 10.963 10.512 1.00 95.31 105 LEU A O 1
ATOM 820 N N . ALA A 1 106 ? -11.161 11.359 9.169 1.00 92.62 106 ALA A N 1
ATOM 821 C CA . ALA A 1 106 ? -11.614 12.625 8.615 1.00 92.62 106 ALA A CA 1
ATOM 822 C C . ALA A 1 106 ? -11.143 12.730 7.160 1.00 92.62 106 ALA A C 1
ATOM 824 O O . ALA A 1 106 ? -9.994 12.407 6.852 1.00 92.62 106 ALA A O 1
ATOM 825 N N . ALA A 1 107 ? -12.040 13.153 6.272 1.00 90.31 107 ALA A N 1
ATOM 826 C CA . ALA A 1 107 ? -11.729 13.429 4.873 1.00 90.31 107 ALA A CA 1
ATOM 827 C C . ALA A 1 107 ? -11.387 14.915 4.679 1.00 90.31 107 ALA A C 1
ATOM 829 O O . ALA A 1 107 ? -11.700 15.743 5.536 1.00 90.31 107 ALA A O 1
ATOM 830 N N . SER A 1 108 ? -10.759 15.249 3.549 1.00 87.69 108 SER A N 1
ATOM 831 C CA . SER A 1 108 ? -10.479 16.646 3.203 1.00 87.69 108 SER A CA 1
ATOM 832 C C . SER A 1 108 ? -11.769 17.454 3.015 1.00 87.69 108 SER A C 1
ATOM 834 O O . SER A 1 108 ? -12.781 16.922 2.559 1.00 87.69 108 SER A O 1
ATOM 836 N N . LEU A 1 109 ? -11.722 18.750 3.338 1.00 87.25 109 LEU A N 1
ATOM 837 C CA . LEU A 1 109 ? -12.852 19.677 3.176 1.00 87.25 109 LEU A CA 1
ATOM 838 C C . LEU A 1 109 ? -12.971 20.243 1.752 1.00 87.25 109 LEU A C 1
ATOM 840 O O . LEU A 1 109 ? -14.016 20.770 1.385 1.00 87.25 109 LEU A O 1
ATOM 844 N N . ASP A 1 110 ? -11.906 20.156 0.958 1.00 87.94 110 ASP A N 1
ATOM 845 C CA . ASP A 1 110 ? -11.780 20.771 -0.369 1.00 87.94 110 ASP A CA 1
ATOM 846 C C . ASP A 1 110 ? -12.132 19.825 -1.531 1.00 87.94 110 ASP A C 1
ATOM 848 O O . ASP A 1 110 ? -11.841 20.128 -2.687 1.00 87.94 110 ASP A O 1
ATOM 852 N N . ASN A 1 111 ? -12.752 18.676 -1.239 1.00 80.56 111 ASN A N 1
ATOM 853 C CA . ASN A 1 111 ? -13.010 17.591 -2.196 1.00 80.56 111 ASN A CA 1
ATOM 854 C C . ASN A 1 111 ? -11.744 17.045 -2.898 1.00 80.56 111 ASN A C 1
ATOM 856 O O . ASN A 1 111 ? -11.849 16.406 -3.944 1.00 80.56 111 ASN A O 1
ATOM 860 N N . GLY A 1 112 ? -10.556 17.266 -2.327 1.00 86.19 112 GLY A N 1
ATOM 861 C CA . GLY A 1 112 ? -9.304 16.636 -2.735 1.00 86.19 112 GLY A CA 1
ATOM 862 C C . GLY A 1 112 ? -8.999 15.338 -1.976 1.00 86.19 112 GLY A C 1
ATOM 863 O O . GLY A 1 112 ? -9.796 14.838 -1.181 1.00 86.19 112 GLY A O 1
ATOM 864 N N . GLY A 1 113 ? -7.803 14.786 -2.208 1.00 87.38 113 GLY A N 1
ATOM 865 C CA . GLY A 1 113 ? -7.307 13.613 -1.473 1.00 87.38 113 GLY A CA 1
ATOM 866 C C . GLY A 1 113 ? -7.934 12.280 -1.894 1.00 87.38 113 GLY A C 1
ATOM 867 O O . GLY A 1 113 ? -8.000 11.348 -1.092 1.00 87.38 113 GLY A O 1
ATOM 868 N N . GLU A 1 114 ? -8.410 12.179 -3.137 1.00 90.25 114 GLU A N 1
ATOM 869 C CA . GLU A 1 114 ? -8.973 10.937 -3.663 1.00 90.25 114 GLU A CA 1
ATOM 870 C C . GLU A 1 114 ? -7.963 9.784 -3.599 1.00 90.25 114 GLU A C 1
ATOM 872 O O . GLU A 1 114 ? -6.813 9.896 -4.028 1.00 90.25 114 GLU A O 1
ATOM 877 N N . THR A 1 115 ? -8.413 8.633 -3.101 1.00 90.62 115 THR A N 1
ATOM 878 C CA . THR A 1 115 ? -7.610 7.410 -3.129 1.00 90.62 115 THR A CA 1
ATOM 879 C C . THR A 1 115 ? -7.519 6.869 -4.552 1.00 90.62 115 THR A C 1
ATOM 881 O O . THR A 1 115 ? -8.534 6.541 -5.173 1.00 90.62 115 THR A O 1
ATOM 884 N N . ILE A 1 116 ? -6.289 6.701 -5.036 1.00 92.00 116 ILE A N 1
ATOM 885 C CA . ILE A 1 116 ? -5.984 6.095 -6.330 1.00 92.00 116 ILE A CA 1
ATOM 886 C C . ILE A 1 116 ? -5.348 4.726 -6.106 1.00 92.00 116 ILE A C 1
ATOM 888 O O . ILE A 1 116 ? -4.434 4.575 -5.304 1.00 92.00 116 ILE A O 1
ATOM 892 N N . LEU A 1 117 ? -5.826 3.730 -6.850 1.00 92.31 117 LEU A N 1
ATOM 893 C CA . LEU A 1 117 ? -5.333 2.357 -6.797 1.00 92.31 117 LEU A CA 1
ATOM 894 C C . LEU A 1 117 ? -5.128 1.835 -8.213 1.00 92.31 117 LEU A C 1
ATOM 896 O O . LEU A 1 117 ? -5.939 2.098 -9.108 1.00 92.31 117 LEU A O 1
ATOM 900 N N . VAL A 1 118 ? -4.047 1.086 -8.407 1.00 94.56 118 VAL A N 1
ATOM 901 C CA . VAL A 1 118 ? -3.665 0.507 -9.694 1.00 94.56 118 VAL A CA 1
ATOM 902 C C . VAL A 1 118 ? -3.325 -0.962 -9.491 1.00 94.56 118 VAL A C 1
ATOM 904 O O . VAL A 1 118 ? -2.587 -1.313 -8.578 1.00 94.56 118 VAL A O 1
ATOM 907 N N . ASP A 1 119 ? -3.850 -1.814 -10.368 1.00 96.00 119 ASP A N 1
ATOM 908 C CA . ASP A 1 119 ? -3.453 -3.218 -10.443 1.00 96.00 119 ASP A CA 1
ATOM 909 C C . ASP A 1 119 ? -2.061 -3.320 -11.088 1.00 96.00 119 ASP A C 1
ATOM 911 O O . ASP A 1 119 ? -1.902 -3.163 -12.306 1.00 96.00 119 ASP A O 1
ATOM 915 N N . GLY A 1 120 ? -1.049 -3.560 -10.251 1.00 96.12 120 GLY A N 1
ATOM 916 C CA . GLY A 1 120 ? 0.341 -3.709 -10.675 1.00 96.12 120 GLY A CA 1
ATOM 917 C C . GLY A 1 120 ? 0.570 -4.923 -11.577 1.00 96.12 120 GLY A C 1
ATOM 918 O O . GLY A 1 120 ? 1.375 -4.841 -12.504 1.00 96.12 120 GLY A O 1
ATOM 919 N N . PHE A 1 121 ? -0.179 -6.015 -11.395 1.00 96.62 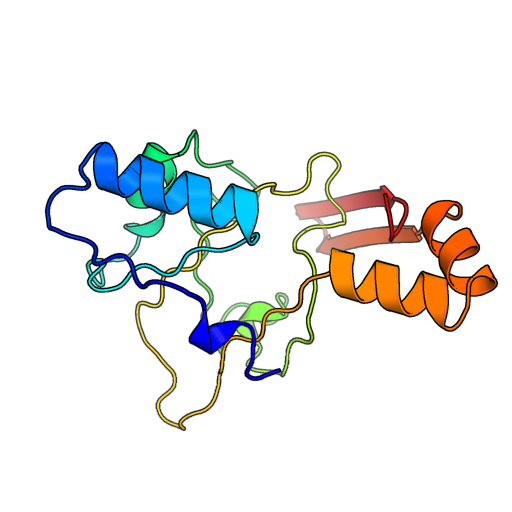121 PHE A N 1
ATOM 920 C CA . PHE A 1 121 ? -0.077 -7.191 -12.263 1.00 96.62 121 PHE A CA 1
ATOM 921 C C . PHE A 1 121 ? -0.632 -6.888 -13.648 1.00 96.62 121 PHE A C 1
ATOM 923 O O . PHE A 1 121 ? -0.008 -7.229 -14.657 1.00 96.62 121 PHE A O 1
ATOM 930 N N . LYS A 1 122 ? -1.756 -6.167 -13.729 1.00 96.69 122 LYS A N 1
ATOM 931 C CA . LYS A 1 122 ? -2.284 -5.739 -15.026 1.00 96.69 122 LYS A CA 1
ATOM 932 C C . LYS A 1 122 ? -1.370 -4.730 -15.718 1.00 96.69 122 LYS A C 1
ATOM 934 O O . LYS A 1 122 ? -1.242 -4.781 -16.942 1.00 96.69 122 LYS A O 1
ATOM 939 N N . ALA A 1 123 ? -0.735 -3.829 -14.966 1.00 97.00 123 ALA A N 1
ATOM 940 C CA . ALA A 1 123 ? 0.273 -2.918 -15.504 1.00 97.00 123 ALA A CA 1
ATOM 941 C C . ALA A 1 123 ? 1.484 -3.685 -16.068 1.00 97.00 123 ALA A C 1
ATOM 943 O O . ALA A 1 123 ? 1.885 -3.436 -17.203 1.00 97.00 123 ALA A O 1
ATOM 944 N N . ALA A 1 124 ? 1.993 -4.674 -15.328 1.00 98.12 124 ALA A N 1
ATOM 945 C CA . ALA A 1 124 ? 3.088 -5.538 -15.760 1.00 98.12 124 ALA A CA 1
ATOM 946 C C . ALA A 1 124 ? 2.731 -6.345 -17.021 1.00 98.12 124 ALA A C 1
ATOM 948 O O . ALA A 1 124 ? 3.529 -6.420 -17.952 1.00 98.12 124 ALA A O 1
ATOM 949 N N . GLN A 1 125 ? 1.510 -6.889 -17.100 1.00 98.31 125 GLN A N 1
ATOM 950 C CA . GLN A 1 125 ? 1.028 -7.589 -18.294 1.00 98.31 125 GLN A CA 1
ATOM 951 C C . GLN A 1 125 ? 1.000 -6.664 -19.518 1.00 98.31 125 GLN A C 1
ATOM 953 O O . GLN A 1 125 ? 1.484 -7.042 -20.581 1.00 98.31 125 GLN A O 1
ATOM 958 N N . LYS A 1 126 ? 0.463 -5.445 -19.371 1.00 98.38 126 LYS A N 1
ATOM 959 C CA . LYS A 1 126 ? 0.443 -4.464 -20.465 1.00 98.38 126 LYS A CA 1
ATOM 960 C C . LYS A 1 126 ? 1.851 -4.125 -20.940 1.00 98.38 126 LYS A C 1
ATOM 962 O O . LYS A 1 126 ? 2.071 -4.076 -22.143 1.00 98.38 126 LYS A O 1
ATOM 967 N N . LEU A 1 127 ? 2.792 -3.942 -20.010 1.00 98.50 127 LEU A N 1
ATOM 968 C CA . LEU A 1 127 ? 4.191 -3.697 -20.348 1.00 98.50 127 LEU A CA 1
ATOM 969 C C . LEU A 1 127 ? 4.792 -4.876 -21.118 1.00 98.50 127 LEU A C 1
ATOM 971 O O . LEU A 1 127 ? 5.435 -4.663 -22.135 1.00 98.50 127 LEU A O 1
ATOM 975 N N . LYS A 1 128 ? 4.532 -6.113 -20.683 1.00 98.50 128 LYS A N 1
ATOM 976 C CA . LYS A 1 128 ? 4.990 -7.322 -21.379 1.00 98.50 128 LYS A CA 1
ATOM 977 C C . LYS A 1 128 ? 4.500 -7.393 -22.826 1.00 98.50 128 LYS A C 1
ATOM 979 O O . LYS A 1 128 ? 5.225 -7.887 -23.679 1.00 98.50 128 LYS A O 1
ATOM 984 N N . GLU A 1 129 ? 3.276 -6.941 -23.090 1.00 98.50 129 GLU A N 1
ATOM 985 C CA . GLU A 1 129 ? 2.679 -6.923 -24.430 1.00 98.50 129 GLU A CA 1
ATOM 986 C C . GLU A 1 129 ? 3.233 -5.777 -25.294 1.00 98.50 129 GLU A C 1
ATOM 988 O O . GLU A 1 129 ? 3.503 -5.985 -26.474 1.00 98.50 129 GLU A O 1
ATOM 993 N N . SER A 1 130 ? 3.411 -4.578 -24.724 1.00 98.56 130 SER A N 1
ATOM 994 C CA . SER A 1 130 ? 3.828 -3.384 -25.476 1.00 98.56 130 SER A CA 1
ATOM 995 C C . SER A 1 130 ? 5.342 -3.228 -25.636 1.00 98.56 130 SER A C 1
ATOM 997 O O . SER A 1 130 ? 5.790 -2.672 -26.633 1.00 98.56 130 SER A O 1
ATOM 999 N N . ASP A 1 131 ? 6.121 -3.666 -24.646 1.00 98.62 131 ASP A N 1
ATOM 1000 C CA . ASP A 1 131 ? 7.585 -3.585 -24.608 1.00 98.62 131 ASP A CA 1
ATOM 1001 C C . ASP A 1 131 ? 8.170 -4.761 -23.789 1.00 98.62 131 ASP A C 1
ATOM 1003 O O . ASP A 1 131 ? 8.491 -4.629 -22.597 1.00 98.62 131 ASP A O 1
ATOM 1007 N N . PRO A 1 132 ? 8.312 -5.945 -24.417 1.00 98.56 132 PRO A N 1
ATOM 1008 C CA . PRO A 1 132 ? 8.835 -7.136 -23.755 1.00 98.56 132 PRO A CA 1
ATOM 1009 C C . PRO A 1 132 ? 10.267 -6.973 -23.227 1.00 98.56 132 PRO A C 1
ATOM 1011 O O . PRO A 1 132 ? 10.632 -7.635 -22.256 1.00 98.56 132 PRO A O 1
ATOM 1014 N N . ALA A 1 133 ? 11.078 -6.112 -23.854 1.00 98.56 133 ALA A N 1
ATOM 1015 C CA . ALA A 1 133 ? 12.464 -5.889 -23.454 1.00 98.56 133 ALA A CA 1
ATOM 1016 C C . ALA A 1 133 ? 12.527 -5.136 -22.119 1.00 98.56 133 ALA A C 1
ATOM 1018 O O . ALA A 1 133 ? 13.209 -5.580 -21.195 1.00 98.56 133 ALA A O 1
ATOM 1019 N N . SER A 1 134 ? 11.751 -4.056 -21.975 1.00 98.44 134 SER A N 1
ATOM 1020 C CA . SER A 1 134 ? 11.625 -3.352 -20.694 1.00 98.44 134 SER A CA 1
ATOM 1021 C C . SER A 1 134 ? 11.024 -4.244 -19.607 1.00 98.44 134 SER A C 1
ATOM 1023 O O . SER A 1 134 ? 11.495 -4.227 -18.470 1.00 98.44 134 SER A O 1
ATOM 1025 N N . PHE A 1 135 ? 10.026 -5.070 -19.942 1.00 98.69 135 PHE A N 1
ATOM 1026 C CA . PHE A 1 135 ? 9.483 -6.052 -19.000 1.00 98.69 135 PHE A CA 1
ATOM 1027 C C . PHE A 1 135 ? 10.560 -7.028 -18.494 1.00 98.69 135 PHE A C 1
ATOM 1029 O O . PHE A 1 135 ? 10.665 -7.243 -17.287 1.00 98.69 135 PHE A O 1
ATOM 1036 N N . ASP A 1 136 ? 11.380 -7.597 -19.387 1.00 98.50 136 ASP A N 1
ATOM 1037 C CA . ASP A 1 136 ? 12.453 -8.530 -19.012 1.00 98.50 136 ASP A CA 1
ATOM 1038 C C . ASP A 1 136 ? 13.494 -7.867 -18.095 1.00 98.50 136 ASP A C 1
ATOM 1040 O O . ASP A 1 136 ? 13.880 -8.452 -17.080 1.00 98.50 136 ASP A O 1
ATOM 1044 N N . ILE A 1 137 ? 13.865 -6.611 -18.370 1.00 98.44 137 ILE A N 1
ATOM 1045 C CA . ILE A 1 137 ? 14.762 -5.829 -17.507 1.00 98.44 137 ILE A CA 1
ATOM 1046 C C . ILE A 1 137 ? 14.174 -5.689 -16.098 1.00 98.44 137 ILE A C 1
ATOM 1048 O O . ILE A 1 137 ? 14.855 -6.003 -15.120 1.00 98.44 137 ILE A O 1
ATOM 1052 N N . LEU A 1 138 ? 12.908 -5.277 -15.973 1.00 98.12 138 LEU A N 1
ATOM 1053 C CA . LEU A 1 138 ? 12.255 -5.079 -14.671 1.00 98.12 138 LEU A CA 1
ATOM 1054 C C . LEU A 1 138 ? 12.052 -6.383 -13.877 1.00 98.12 138 LEU A C 1
ATOM 1056 O O . LEU A 1 138 ? 11.954 -6.338 -12.647 1.00 98.12 138 LEU A O 1
ATOM 1060 N N . CYS A 1 139 ? 12.030 -7.529 -14.564 1.00 98.19 139 CYS A N 1
ATOM 1061 C CA . CYS A 1 139 ? 11.983 -8.869 -13.975 1.00 98.19 139 CYS A CA 1
ATOM 1062 C C . CYS A 1 139 ? 13.353 -9.409 -13.538 1.00 98.19 139 CYS A C 1
ATOM 1064 O O . CYS A 1 139 ? 13.407 -10.393 -12.797 1.00 98.19 139 CYS A O 1
ATOM 1066 N N . ARG A 1 140 ? 14.467 -8.832 -14.008 1.00 97.69 140 ARG A N 1
ATOM 1067 C CA . ARG A 1 140 ? 15.819 -9.377 -13.779 1.00 97.69 140 ARG A CA 1
ATOM 1068 C C . ARG A 1 140 ? 16.716 -8.464 -12.973 1.00 97.69 140 ARG A C 1
ATOM 1070 O O . ARG A 1 140 ? 17.446 -8.956 -12.119 1.00 97.69 140 ARG A O 1
ATOM 1077 N N . VAL A 1 141 ? 16.681 -7.166 -13.249 1.00 98.00 141 VAL A N 1
ATOM 1078 C CA . VAL A 1 141 ? 17.610 -6.198 -12.668 1.00 98.00 141 VAL A CA 1
ATOM 1079 C C . VAL A 1 141 ? 17.068 -5.727 -11.316 1.00 98.00 141 VAL A C 1
ATOM 1081 O O . VAL A 1 141 ? 15.996 -5.119 -11.269 1.00 98.00 141 VAL A O 1
ATOM 1084 N N . PRO A 1 142 ? 17.763 -5.999 -10.196 1.00 96.44 142 PRO A N 1
ATOM 1085 C CA . PRO A 1 142 ? 17.358 -5.480 -8.899 1.00 96.44 142 PRO A CA 1
ATOM 1086 C C . PRO A 1 142 ? 17.552 -3.962 -8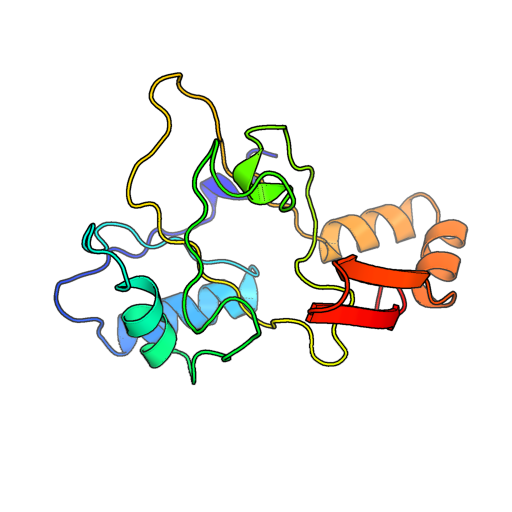.832 1.00 96.44 142 PRO A C 1
ATOM 1088 O O . PRO A 1 142 ? 18.583 -3.436 -9.246 1.00 96.44 142 PRO A O 1
ATOM 1091 N N . VAL A 1 143 ? 16.576 -3.273 -8.252 1.00 96.31 143 VAL A N 1
ATOM 1092 C CA . VAL A 1 143 ? 16.619 -1.853 -7.909 1.00 96.31 143 VAL A CA 1
ATOM 1093 C C . VAL A 1 143 ? 16.944 -1.712 -6.426 1.00 96.31 143 VAL A C 1
ATOM 1095 O O . VAL A 1 143 ? 16.456 -2.482 -5.594 1.00 96.31 143 VAL A O 1
ATOM 1098 N N . PHE A 1 144 ? 17.783 -0.731 -6.103 1.00 96.69 144 PHE A N 1
ATOM 1099 C CA . PHE A 1 144 ? 18.089 -0.349 -4.731 1.00 96.69 144 PHE A CA 1
ATOM 1100 C C . PHE A 1 144 ? 16.997 0.568 -4.174 1.00 96.69 144 PHE A C 1
ATOM 1102 O O . PHE A 1 144 ? 16.705 1.616 -4.752 1.00 96.69 144 PHE A O 1
ATOM 1109 N N . PHE A 1 145 ? 16.423 0.190 -3.035 1.00 97.00 145 PHE A N 1
ATOM 1110 C CA . PHE A 1 145 ? 15.467 0.998 -2.285 1.00 97.00 145 PHE A CA 1
ATOM 1111 C C . PHE A 1 145 ? 16.066 1.369 -0.935 1.00 97.00 145 PHE A C 1
ATOM 1113 O O . PHE A 1 145 ? 16.588 0.500 -0.236 1.00 97.00 145 PHE A O 1
ATOM 1120 N N . GLN A 1 146 ? 15.936 2.636 -0.538 1.00 95.19 146 GLN A N 1
ATOM 1121 C CA . GLN A 1 146 ? 16.421 3.112 0.752 1.00 95.19 146 GLN A CA 1
ATOM 1122 C C . GLN A 1 146 ? 15.446 4.090 1.401 1.00 95.19 146 GLN A C 1
ATOM 1124 O O . GLN A 1 146 ? 14.931 5.006 0.760 1.00 95.19 146 GLN A O 1
ATOM 1129 N N . ARG A 1 147 ? 15.272 3.929 2.712 1.00 91.88 147 ARG A N 1
ATOM 1130 C CA . ARG A 1 147 ? 14.727 4.946 3.606 1.00 91.88 147 ARG A CA 1
ATOM 1131 C C . ARG A 1 147 ? 15.814 5.332 4.594 1.00 91.88 147 ARG A C 1
ATOM 1133 O O . ARG A 1 147 ? 16.247 4.500 5.385 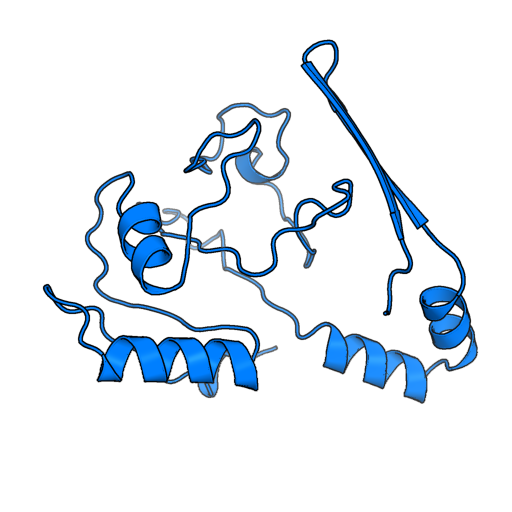1.00 91.88 147 ARG A O 1
ATOM 1140 N N . ARG A 1 148 ? 16.236 6.596 4.540 1.00 91.69 148 ARG A N 1
ATOM 1141 C CA . ARG A 1 148 ? 17.264 7.150 5.425 1.00 91.69 148 ARG A CA 1
ATOM 1142 C C . ARG A 1 148 ? 16.738 8.390 6.148 1.00 91.69 148 ARG A C 1
ATOM 1144 O O . ARG A 1 148 ? 16.399 9.382 5.507 1.00 91.69 148 ARG A O 1
ATOM 1151 N N . ALA A 1 149 ? 16.672 8.320 7.471 1.00 86.81 149 ALA A N 1
ATOM 1152 C CA . ALA A 1 149 ? 16.448 9.431 8.393 1.00 86.81 149 ALA A CA 1
ATOM 1153 C C . ALA A 1 149 ? 17.306 9.170 9.629 1.00 86.81 149 ALA A C 1
ATOM 1155 O O . ALA A 1 149 ? 16.891 8.492 10.558 1.00 86.81 149 ALA A O 1
ATOM 1156 N N . LEU A 1 150 ? 18.551 9.634 9.568 1.00 83.00 150 LEU A N 1
ATOM 1157 C CA . LEU A 1 150 ? 19.530 9.385 10.616 1.00 83.00 150 LEU A CA 1
ATOM 1158 C C . LEU A 1 150 ? 19.288 10.270 11.849 1.00 83.00 150 LEU A C 1
ATOM 1160 O O . LEU A 1 150 ? 18.891 11.424 11.670 1.00 83.00 150 LEU A O 1
ATOM 1164 N N . PRO A 1 151 ? 19.679 9.787 13.045 1.00 81.69 151 PRO A N 1
ATOM 1165 C CA . PRO A 1 151 ? 20.318 8.486 13.310 1.00 81.69 151 PRO A CA 1
ATOM 1166 C C . PRO A 1 151 ? 19.365 7.279 13.391 1.00 81.69 151 PRO A C 1
ATOM 1168 O O . PRO A 1 151 ? 19.844 6.154 13.503 1.00 81.69 151 PRO A O 1
ATOM 1171 N N . GLU A 1 152 ? 18.050 7.483 13.348 1.00 81.50 152 GLU A N 1
ATOM 1172 C CA . GLU A 1 152 ? 17.064 6.474 13.755 1.00 81.50 152 GLU A CA 1
ATOM 1173 C C . GLU A 1 152 ? 16.727 5.436 12.671 1.00 81.50 152 GLU A C 1
ATOM 1175 O O . GLU A 1 152 ? 16.368 4.302 12.990 1.00 81.50 152 GLU A O 1
ATOM 1180 N N . GLU A 1 153 ? 16.832 5.797 11.391 1.00 86.62 153 GLU A N 1
ATOM 1181 C CA . GLU A 1 153 ? 16.399 4.965 10.265 1.00 86.62 153 GLU A CA 1
ATOM 1182 C C . GLU A 1 153 ? 17.457 4.920 9.151 1.00 86.62 153 GLU A C 1
ATOM 1184 O O . GLU A 1 153 ? 17.767 5.931 8.514 1.00 86.62 153 GLU A O 1
ATOM 1189 N N . ASP A 1 154 ? 17.958 3.720 8.854 1.00 93.06 154 ASP A N 1
ATOM 1190 C CA . ASP A 1 154 ? 18.660 3.401 7.606 1.00 93.06 154 ASP A CA 1
ATOM 1191 C C . ASP A 1 154 ? 18.261 1.989 7.156 1.00 93.06 154 ASP A C 1
ATOM 1193 O O . ASP A 1 154 ? 18.855 0.985 7.549 1.00 93.06 154 ASP A O 1
ATOM 1197 N N . MET A 1 155 ? 17.170 1.908 6.392 1.00 94.19 155 MET A N 1
ATOM 1198 C CA . MET A 1 155 ? 16.623 0.652 5.876 1.00 94.19 155 MET A CA 1
ATOM 1199 C C . MET A 1 155 ? 16.865 0.555 4.381 1.00 94.19 155 MET A C 1
ATOM 1201 O O . MET A 1 155 ? 16.632 1.518 3.647 1.00 94.19 155 MET A O 1
ATOM 1205 N N . GLN A 1 156 ? 17.313 -0.615 3.937 1.00 95.69 156 GLN A N 1
ATOM 1206 C CA . GLN A 1 156 ? 17.778 -0.835 2.575 1.00 95.69 156 GLN A CA 1
ATOM 1207 C C . GLN A 1 156 ? 17.334 -2.198 2.048 1.00 95.69 156 GLN A C 1
ATOM 1209 O O . GLN A 1 156 ? 17.354 -3.201 2.766 1.00 95.69 156 GLN A O 1
ATOM 1214 N N . SER A 1 157 ? 17.000 -2.251 0.761 1.00 96.19 157 SER A N 1
ATOM 1215 C CA . SER A 1 157 ? 16.734 -3.501 0.054 1.00 96.19 157 SER A CA 1
ATOM 1216 C C . SER A 1 157 ? 17.195 -3.425 -1.404 1.00 96.19 157 SER A C 1
ATOM 1218 O O . SER A 1 157 ? 17.319 -2.348 -1.984 1.00 96.19 157 SER A O 1
ATOM 1220 N N . HIS A 1 158 ? 17.443 -4.592 -2.002 1.00 95.75 158 HIS A N 1
ATOM 1221 C CA . HIS A 1 158 ? 17.694 -4.740 -3.435 1.00 95.75 158 HIS A CA 1
ATOM 1222 C C . HIS A 1 158 ? 16.666 -5.711 -3.998 1.00 95.75 158 HIS A C 1
ATOM 1224 O O . HIS A 1 158 ? 16.727 -6.908 -3.701 1.00 95.75 158 HIS A O 1
ATOM 1230 N N . ARG A 1 159 ? 15.692 -5.211 -4.764 1.00 94.31 159 ARG A N 1
ATOM 1231 C CA . ARG A 1 159 ? 14.576 -6.024 -5.268 1.00 94.31 159 ARG A CA 1
ATOM 1232 C C . ARG A 1 159 ? 14.235 -5.702 -6.706 1.00 94.31 159 ARG A C 1
ATOM 1234 O O . ARG A 1 159 ? 14.395 -4.580 -7.165 1.00 94.31 159 ARG A O 1
ATOM 1241 N N . ARG A 1 160 ? 13.747 -6.714 -7.409 1.00 95.88 160 ARG A N 1
ATOM 1242 C CA . ARG A 1 160 ? 13.190 -6.563 -8.752 1.00 95.88 160 ARG A CA 1
ATOM 1243 C C . ARG A 1 160 ? 11.854 -5.826 -8.659 1.00 95.88 160 ARG A C 1
ATOM 1245 O O . ARG A 1 160 ? 11.143 -5.986 -7.669 1.00 95.88 160 ARG A O 1
ATOM 1252 N N . ILE A 1 161 ? 11.530 -5.035 -9.680 1.00 96.38 161 ILE A N 1
ATOM 1253 C CA . ILE A 1 161 ? 10.260 -4.295 -9.742 1.00 96.38 161 ILE A CA 1
ATOM 1254 C C . ILE A 1 161 ? 9.095 -5.247 -10.021 1.00 96.38 161 ILE A C 1
ATOM 1256 O O . ILE A 1 161 ? 8.016 -5.084 -9.459 1.00 96.38 161 ILE A O 1
ATOM 1260 N N . ILE A 1 162 ? 9.324 -6.249 -10.872 1.00 96.88 162 ILE A N 1
ATOM 1261 C CA . ILE A 1 162 ? 8.352 -7.290 -11.210 1.00 96.88 162 ILE A CA 1
ATOM 1262 C C . ILE A 1 162 ? 8.921 -8.629 -10.723 1.00 96.88 162 ILE A C 1
ATOM 1264 O O . ILE A 1 162 ? 10.088 -8.939 -10.980 1.00 96.88 162 ILE A O 1
ATOM 1268 N N . LEU A 1 163 ? 8.118 -9.382 -9.966 1.00 85.31 163 LEU A N 1
ATOM 1269 C CA . LEU A 1 163 ? 8.501 -10.655 -9.342 1.00 85.31 163 LEU A CA 1
ATOM 1270 C C . LEU A 1 163 ? 8.007 -11.862 -10.137 1.00 85.31 163 LEU A C 1
ATOM 1272 O O . LEU A 1 163 ? 6.874 -11.793 -10.663 1.00 85.31 163 LEU A O 1
#

Radius of gyration: 17.8 Å; chains: 1; bounding box: 42×36×42 Å

Foldseek 3Di:
DVPLVVPADEQEDDPDQDPVNLVVQVVCCVPPVGHHYPPQDLDPPSQQVVVVSVPHQDQDPCGSDHDQDAPPPVLDPSNPPDDDDDDAPPPLAPDGDPDDDDDDNDDDPVPDDDDDDDDPVVVLVVCCVPPVPVSVCLVPAWDKDFDDDPDPDTGIDTGRNHD